Protein AF-A0A1J4LW57-F1 (afdb_monomer)

Mean predicted aligned error: 5.43 Å

Foldseek 3Di:
DFQQKWWDDPPPFDAIFTHRDQQATPVGHGDHNVPTDIHGNDPDDDPPDRRPDHGPRRVPDPVVVSVCNSVVVDD

Secondary structure (DSSP, 8-state):
---SEEE---SS-SSBEEEEETTEETTS-B--TTSS-EEE------TT-GGG-B-TTGGGS-HHHHHHHHTT---

pLDDT: mean 82.34, std 10.65, range [50.38, 94.88]

Radius of gyration: 11.33 Å; Cα contacts (8 Å, |Δi|>4): 129; chains: 1; bounding box: 28×25×32 Å

Structure (mmCIF, N/CA/C/O backbone):
data_AF-A0A1J4LW57-F1
#
_entry.id  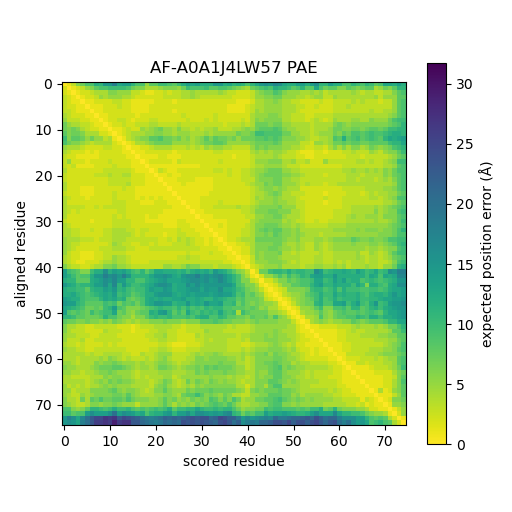 AF-A0A1J4LW57-F1
#
loop_
_atom_site.group_PDB
_atom_site.id
_atom_site.type_symbol
_atom_site.label_atom_id
_atom_site.label_alt_id
_atom_site.label_comp_id
_atom_site.label_asym_id
_atom_site.label_entity_id
_atom_site.label_seq_id
_atom_site.pdbx_PDB_ins_code
_atom_site.Cartn_x
_atom_site.Cartn_y
_atom_site.Cartn_z
_atom_site.occupancy
_atom_site.B_iso_or_equiv
_atom_site.auth_seq_id
_atom_site.auth_comp_id
_atom_site.auth_asym_id
_atom_site.auth_at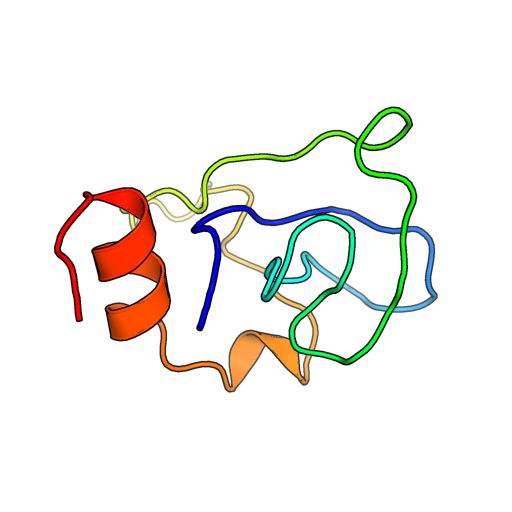om_id
_atom_site.pdbx_PDB_model_num
ATOM 1 N N . MET A 1 1 ? -7.456 6.250 6.941 1.00 65.19 1 MET A N 1
ATOM 2 C CA . MET A 1 1 ? -6.993 5.078 7.712 1.00 65.19 1 MET A CA 1
ATOM 3 C C . MET A 1 1 ? -6.145 4.237 6.763 1.00 65.19 1 MET A C 1
ATOM 5 O O . MET A 1 1 ? -6.390 4.312 5.565 1.00 65.19 1 MET A O 1
ATOM 9 N N . THR A 1 2 ? -5.091 3.582 7.237 1.00 77.06 2 THR A N 1
ATOM 10 C CA . THR A 1 2 ? -4.233 2.694 6.432 1.00 77.06 2 THR A CA 1
ATOM 11 C C . THR A 1 2 ? -3.828 1.525 7.303 1.00 77.06 2 THR A C 1
ATOM 13 O O . THR A 1 2 ? -3.679 1.695 8.512 1.00 77.06 2 THR A O 1
ATOM 16 N N . THR A 1 3 ? -3.713 0.346 6.703 1.00 84.94 3 THR A N 1
ATOM 17 C CA . THR A 1 3 ? -3.375 -0.893 7.412 1.00 84.94 3 THR A CA 1
ATOM 18 C C . THR A 1 3 ? -1.868 -1.037 7.636 1.00 84.94 3 THR A C 1
ATOM 20 O O . THR A 1 3 ? -1.443 -1.929 8.361 1.00 84.94 3 THR A O 1
ATOM 23 N N . GLY A 1 4 ? -1.059 -0.167 7.018 1.00 86.38 4 GLY A N 1
ATOM 24 C CA . GLY A 1 4 ? 0.399 -0.253 7.020 1.00 86.38 4 GLY A CA 1
ATOM 25 C C . GLY A 1 4 ? 0.973 -1.184 5.948 1.00 86.38 4 GLY A C 1
ATOM 26 O O . GLY A 1 4 ? 2.190 -1.246 5.798 1.00 86.38 4 GLY A O 1
ATOM 27 N N . TYR A 1 5 ? 0.136 -1.868 5.168 1.00 89.44 5 TYR A N 1
ATOM 28 C CA . TYR A 1 5 ? 0.594 -2.744 4.092 1.00 89.44 5 TYR A CA 1
ATOM 29 C C . TYR A 1 5 ? 0.663 -2.020 2.743 1.00 89.44 5 TYR A C 1
ATOM 31 O O . TYR A 1 5 ? -0.038 -1.035 2.492 1.00 89.44 5 TYR A O 1
ATOM 39 N N . VAL A 1 6 ? 1.506 -2.535 1.858 1.00 90.31 6 VAL A N 1
ATOM 40 C CA . VAL A 1 6 ? 1.566 -2.220 0.434 1.00 90.31 6 VAL A CA 1
ATOM 41 C C . VAL A 1 6 ? 1.390 -3.492 -0.378 1.00 90.31 6 VAL A C 1
ATOM 43 O O . VAL A 1 6 ? 1.751 -4.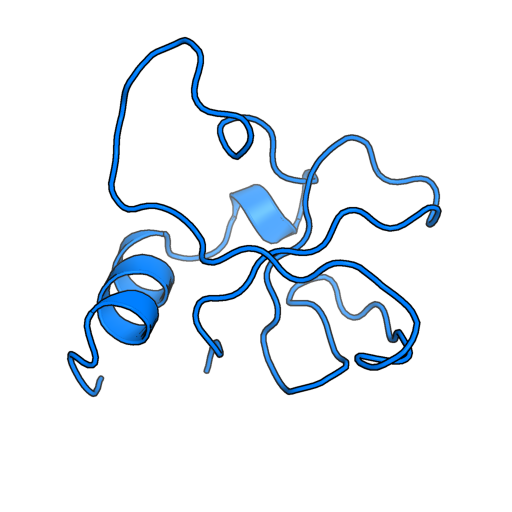582 0.055 1.00 90.31 6 VAL A O 1
ATOM 46 N N . VAL A 1 7 ? 0.819 -3.334 -1.565 1.00 91.88 7 VAL A N 1
ATOM 47 C CA . VAL A 1 7 ? 0.574 -4.426 -2.505 1.00 91.88 7 VAL A CA 1
ATOM 48 C C . VAL A 1 7 ? 1.089 -4.060 -3.883 1.00 91.88 7 VAL A C 1
ATOM 50 O O . VAL A 1 7 ? 0.930 -2.919 -4.334 1.00 91.88 7 VAL A O 1
ATOM 53 N N . ASN A 1 8 ? 1.691 -5.034 -4.558 1.00 91.06 8 ASN A N 1
ATOM 54 C CA . ASN A 1 8 ? 1.995 -4.945 -5.978 1.00 91.06 8 ASN A CA 1
ATOM 55 C C . ASN A 1 8 ? 0.840 -5.582 -6.756 1.00 91.06 8 ASN A C 1
ATOM 57 O O . ASN A 1 8 ? 0.583 -6.776 -6.628 1.00 91.06 8 ASN A O 1
ATOM 61 N N . LEU A 1 9 ? 0.104 -4.772 -7.510 1.00 89.69 9 LEU A N 1
ATOM 62 C CA . LEU A 1 9 ? -1.086 -5.214 -8.228 1.00 89.69 9 LEU A CA 1
ATOM 63 C C . LEU A 1 9 ? -0.853 -5.076 -9.725 1.00 89.69 9 LEU A C 1
ATOM 65 O O . LEU A 1 9 ? -0.415 -4.023 -10.185 1.00 89.69 9 LEU A O 1
ATOM 69 N N . ASP A 1 10 ? -1.264 -6.084 -10.488 1.00 89.31 10 ASP A N 1
ATOM 70 C CA . ASP A 1 10 ? -1.373 -5.974 -11.941 1.00 89.31 10 ASP A CA 1
ATOM 71 C C . ASP A 1 10 ? -2.645 -5.191 -12.315 1.00 89.31 10 ASP A C 1
ATOM 73 O O . ASP A 1 10 ? -3.684 -5.740 -12.676 1.00 89.31 10 ASP A O 1
ATOM 77 N N . ASN A 1 11 ? -2.608 -3.876 -12.093 1.00 82.44 11 ASN A N 1
ATOM 78 C CA . ASN A 1 11 ? -3.750 -2.971 -12.264 1.00 82.44 11 ASN A CA 1
ATOM 79 C C . ASN A 1 11 ? -3.457 -1.802 -13.220 1.00 82.44 11 ASN A C 1
ATOM 81 O O . ASN A 1 11 ? -4.190 -0.808 -13.226 1.00 82.44 11 ASN A O 1
ATOM 85 N N . GLY A 1 12 ? -2.379 -1.914 -14.004 1.00 83.62 12 GLY A N 1
ATOM 86 C CA . GLY A 1 12 ? -1.902 -0.878 -14.922 1.00 83.62 12 GLY A CA 1
ATOM 87 C C . GLY A 1 12 ? -1.193 0.299 -14.244 1.00 83.62 12 GLY A C 1
ATOM 88 O O . GLY A 1 12 ? -0.856 1.272 -14.918 1.00 83.62 12 GLY A O 1
ATOM 89 N N . HIS A 1 13 ? -0.968 0.251 -12.928 1.00 83.81 13 HIS A N 1
ATOM 90 C CA . HIS A 1 13 ? -0.139 1.230 -12.236 1.00 83.81 13 HIS A CA 1
ATOM 91 C C . HIS A 1 13 ? 1.333 0.812 -12.258 1.00 83.81 13 HIS A C 1
ATOM 93 O O . HIS A 1 13 ? 1.665 -0.360 -12.118 1.00 83.81 13 HIS A O 1
ATOM 99 N N . ASN A 1 14 ? 2.226 1.797 -12.342 1.00 82.88 14 ASN A N 1
ATOM 100 C CA . ASN A 1 14 ? 3.642 1.580 -12.068 1.00 82.88 14 ASN A CA 1
ATOM 101 C C . ASN A 1 14 ? 3.893 1.771 -10.566 1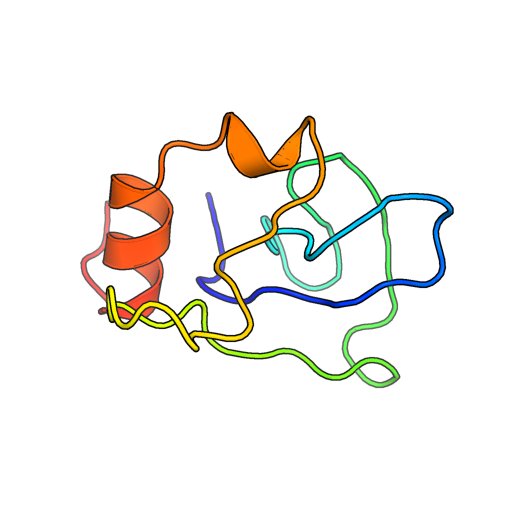.00 82.88 14 ASN A C 1
ATOM 103 O O . ASN A 1 14 ? 3.710 2.878 -10.059 1.00 82.88 14 ASN A O 1
ATOM 107 N N . GLY A 1 15 ? 4.318 0.716 -9.869 1.00 86.44 15 GLY A N 1
ATOM 108 C CA . GLY A 1 15 ? 4.707 0.756 -8.455 1.00 86.44 15 GLY A CA 1
ATOM 109 C C . GLY A 1 15 ? 3.644 0.266 -7.465 1.00 86.44 15 GLY A C 1
ATOM 110 O O . GLY A 1 15 ? 2.512 -0.058 -7.822 1.00 86.44 15 GLY A O 1
ATOM 111 N N . TYR A 1 16 ? 4.026 0.231 -6.188 1.00 90.31 16 TYR A N 1
ATOM 112 C CA . TYR A 1 16 ? 3.219 -0.323 -5.100 1.00 90.31 16 TYR A CA 1
ATOM 113 C C . TYR A 1 16 ? 2.029 0.570 -4.726 1.00 90.31 16 TYR A C 1
ATOM 115 O O . TYR A 1 16 ? 2.083 1.802 -4.804 1.00 90.31 16 TYR A O 1
ATOM 123 N N . CYS A 1 17 ? 0.949 -0.058 -4.263 1.00 91.75 17 CYS A N 1
ATOM 124 C CA . CYS A 1 17 ? -0.243 0.619 -3.765 1.00 91.75 17 CYS A CA 1
ATOM 125 C C . CYS A 1 17 ? -0.384 0.429 -2.249 1.00 91.75 17 CYS A C 1
ATOM 127 O O . CYS A 1 17 ? -0.329 -0.698 -1.767 1.00 91.75 17 CYS A O 1
ATOM 129 N N . PHE A 1 18 ? -0.622 1.508 -1.498 1.00 91.00 18 PHE A N 1
ATOM 130 C CA . PHE A 1 18 ? -0.922 1.413 -0.064 1.00 91.00 18 PHE A CA 1
ATOM 131 C C . PHE A 1 18 ? -2.270 0.757 0.173 1.00 91.00 18 PHE A C 1
ATOM 133 O O . PHE A 1 18 ? -3.255 1.176 -0.425 1.00 91.00 18 PHE A O 1
ATOM 140 N N . GLU A 1 19 ? -2.342 -0.188 1.100 1.00 91.50 19 GLU A N 1
ATOM 141 C CA . GLU A 1 19 ? -3.599 -0.722 1.603 1.00 91.50 19 GLU A CA 1
ATOM 142 C C . GLU A 1 19 ? -4.200 0.273 2.621 1.00 91.50 19 GLU A C 1
ATOM 144 O O . GLU A 1 19 ? -3.601 0.658 3.634 1.00 91.50 19 GLU A O 1
ATOM 149 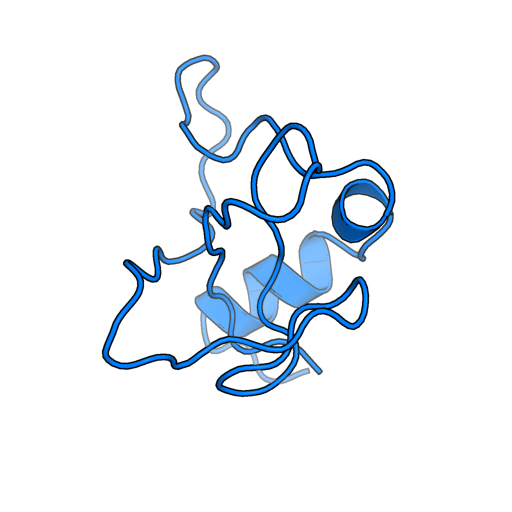N N . SER A 1 20 ? -5.392 0.775 2.298 1.00 90.12 20 SER A N 1
ATOM 150 C CA . SER A 1 20 ? -6.136 1.740 3.120 1.00 90.12 20 SER A CA 1
ATOM 151 C C . SER A 1 20 ? -7.104 1.041 4.081 1.00 90.12 20 SER A C 1
ATOM 153 O O . SER A 1 20 ? -7.254 1.442 5.235 1.00 90.12 20 SER A O 1
ATOM 155 N N . LEU A 1 21 ? -7.702 -0.041 3.593 1.00 90.38 21 LEU A N 1
ATOM 156 C CA . LEU A 1 21 ? -8.561 -1.003 4.268 1.00 90.38 21 LEU A CA 1
ATOM 157 C C . LEU A 1 21 ? -8.210 -2.372 3.693 1.00 90.38 21 LEU A C 1
ATOM 159 O O . LEU A 1 21 ? -7.734 -2.448 2.564 1.00 90.38 21 LEU A O 1
ATOM 163 N N . VAL A 1 22 ? -8.448 -3.444 4.446 1.00 91.81 22 VAL A N 1
ATOM 164 C CA . VAL A 1 22 ? -8.145 -4.803 3.977 1.00 91.81 22 VAL A CA 1
ATOM 165 C C . VAL A 1 22 ? -8.813 -5.046 2.618 1.00 91.81 22 VAL A C 1
ATOM 167 O O . VAL A 1 22 ? -10.033 -4.927 2.504 1.00 91.81 22 VAL A O 1
ATOM 170 N N . GLY A 1 23 ? -8.007 -5.330 1.588 1.00 93.19 23 GLY A N 1
ATOM 171 C CA . GLY A 1 23 ? -8.481 -5.533 0.211 1.00 93.19 23 GLY A CA 1
ATOM 172 C C . GLY A 1 23 ? -8.830 -4.260 -0.579 1.00 93.19 23 GLY A C 1
ATOM 173 O O . GLY A 1 23 ? -9.383 -4.357 -1.675 1.00 93.19 23 GLY A O 1
ATOM 174 N N . VAL A 1 24 ? -8.526 -3.063 -0.059 1.00 94.25 24 VAL A N 1
ATOM 175 C CA . VAL A 1 24 ? -8.787 -1.770 -0.719 1.00 94.25 24 VAL A CA 1
ATOM 176 C C . VAL A 1 24 ? -7.577 -0.848 -0.620 1.00 94.25 24 VAL A C 1
ATOM 178 O O . VAL A 1 24 ? -7.162 -0.422 0.463 1.00 94.25 24 VAL A O 1
ATOM 181 N N . THR A 1 25 ? -7.030 -0.455 -1.765 1.00 93.06 25 THR A N 1
ATOM 182 C CA . THR A 1 25 ? -5.886 0.452 -1.819 1.00 93.06 25 THR A CA 1
ATOM 183 C C . THR A 1 25 ? -6.286 1.918 -1.648 1.00 93.06 25 THR A C 1
ATOM 185 O O . THR A 1 25 ? -7.427 2.308 -1.887 1.00 93.06 25 THR A O 1
ATOM 188 N N . TYR A 1 26 ? -5.327 2.768 -1.283 1.00 91.69 26 TYR A N 1
ATOM 189 C CA . TYR A 1 26 ? -5.510 4.216 -1.175 1.00 91.69 26 TYR A CA 1
ATOM 190 C C . TYR A 1 26 ? -5.936 4.858 -2.505 1.00 91.69 26 TYR A C 1
ATOM 192 O O . TYR A 1 26 ? -6.717 5.803 -2.510 1.00 91.69 26 TYR A O 1
ATOM 200 N N . CYS A 1 27 ? -5.477 4.315 -3.638 1.00 91.19 27 CYS A N 1
ATOM 201 C CA . CYS A 1 27 ? -5.911 4.735 -4.974 1.00 91.19 27 CYS A CA 1
ATOM 202 C C . CYS A 1 27 ? -7.264 4.132 -5.406 1.00 91.19 27 CYS A C 1
ATOM 204 O O . CYS A 1 27 ? -7.650 4.256 -6.566 1.00 91.19 27 CYS A O 1
ATOM 206 N N . GLY A 1 28 ? -7.990 3.474 -4.495 1.00 91.50 28 GLY A N 1
ATOM 207 C CA . GLY A 1 28 ? -9.349 2.978 -4.719 1.00 91.50 28 GLY A CA 1
ATOM 208 C C . GLY A 1 28 ? -9.436 1.661 -5.490 1.00 91.50 28 GLY A C 1
ATOM 209 O O . GLY A 1 28 ? -10.519 1.294 -5.943 1.00 91.50 28 GLY A O 1
ATOM 210 N N . LYS A 1 29 ? -8.324 0.937 -5.661 1.00 94.12 29 LYS A N 1
ATOM 211 C CA . LYS A 1 29 ? -8.336 -0.393 -6.283 1.00 94.12 29 LYS A CA 1
ATOM 212 C C . LYS A 1 29 ? -8.700 -1.442 -5.245 1.00 94.12 29 LYS A C 1
ATOM 214 O O . LYS A 1 29 ? -8.178 -1.430 -4.134 1.00 94.12 29 LYS A O 1
ATOM 219 N N . THR A 1 30 ? -9.575 -2.358 -5.625 1.00 94.88 30 THR A N 1
ATOM 220 C CA . THR A 1 30 ? -9.921 -3.518 -4.810 1.00 94.88 30 THR A CA 1
ATOM 221 C C . THR A 1 30 ? -9.070 -4.713 -5.217 1.00 94.88 30 THR A C 1
ATOM 223 O O . THR A 1 30 ? -8.676 -4.842 -6.377 1.00 94.88 30 THR A O 1
ATOM 226 N N . PHE A 1 31 ? -8.759 -5.577 -4.259 1.00 93.44 31 PHE A N 1
ATOM 227 C CA . PHE A 1 31 ? -8.018 -6.813 -4.489 1.00 93.44 31 PHE A CA 1
ATOM 228 C C . PHE A 1 31 ? -8.423 -7.869 -3.459 1.00 93.44 31 PHE A C 1
ATOM 230 O O . PHE A 1 31 ? -8.933 -7.536 -2.389 1.00 93.44 31 PHE A O 1
ATOM 237 N N . ASN A 1 32 ? -8.197 -9.146 -3.774 1.00 93.88 32 ASN A N 1
ATOM 238 C CA . ASN A 1 32 ? -8.358 -10.214 -2.793 1.00 93.88 32 ASN A CA 1
ATOM 239 C C . ASN A 1 32 ? -7.080 -10.302 -1.932 1.00 93.88 32 ASN A C 1
ATOM 241 O O . ASN A 1 32 ? -6.026 -10.643 -2.470 1.00 93.88 32 ASN A O 1
ATOM 245 N N . PRO A 1 33 ? -7.144 -10.012 -0.619 1.00 91.25 33 PRO A N 1
ATOM 246 C CA . PRO A 1 33 ? -5.971 -10.023 0.255 1.00 91.25 33 PRO A CA 1
ATOM 247 C C . PRO A 1 33 ? -5.362 -11.416 0.461 1.00 91.25 33 PRO A C 1
ATOM 249 O O . PRO A 1 33 ? -4.236 -11.501 0.937 1.00 91.25 33 PRO A O 1
ATOM 252 N N . GLU A 1 34 ? -6.079 -12.490 0.117 1.00 92.50 34 GLU A N 1
ATOM 253 C CA . GLU A 1 34 ? -5.575 -13.868 0.199 1.00 92.50 34 GLU A CA 1
ATOM 254 C C . GLU A 1 34 ? -4.841 -14.318 -1.069 1.00 92.50 34 GLU A C 1
ATOM 256 O O . GLU A 1 34 ? -4.174 -15.348 -1.059 1.00 92.50 34 GLU A O 1
ATOM 261 N N . SER A 1 35 ? -4.973 -13.577 -2.172 1.00 92.06 35 SER A N 1
ATOM 262 C CA . SER A 1 35 ? -4.382 -13.946 -3.463 1.00 92.06 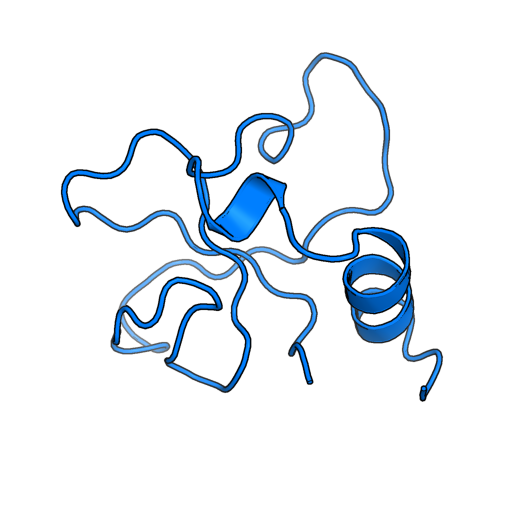35 SER A CA 1
ATOM 263 C C . SER A 1 35 ? -3.248 -13.027 -3.904 1.00 92.06 35 SER A C 1
ATOM 265 O O . SER A 1 35 ? -2.767 -13.172 -5.026 1.00 92.06 35 SER A O 1
ATOM 267 N N . VAL A 1 36 ? -2.880 -12.040 -3.088 1.00 90.44 36 VAL A N 1
ATOM 268 C CA . VAL A 1 36 ? -1.791 -11.107 -3.388 1.00 90.44 36 VAL A CA 1
ATOM 269 C C . VAL A 1 36 ? -0.843 -11.024 -2.208 1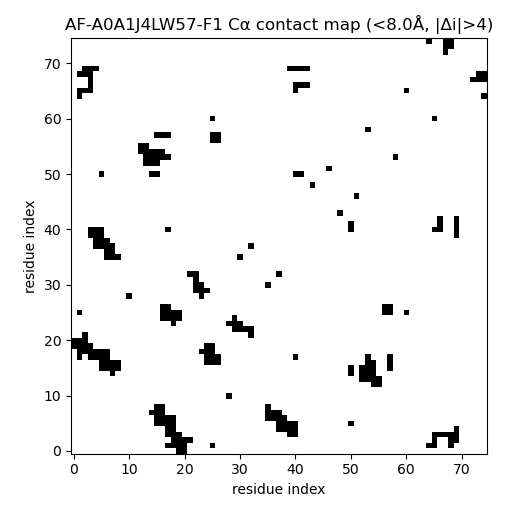.00 90.44 36 VAL A C 1
ATOM 271 O O . VAL A 1 36 ? -1.275 -11.035 -1.052 1.00 90.44 36 VAL A O 1
ATOM 274 N N . ASP A 1 37 ? 0.441 -10.880 -2.508 1.00 89.00 37 ASP A N 1
ATOM 275 C CA . ASP A 1 37 ? 1.440 -10.628 -1.483 1.00 89.00 37 ASP A CA 1
ATOM 276 C C . ASP A 1 37 ? 1.263 -9.212 -0.930 1.00 89.00 37 ASP A C 1
ATOM 278 O O . ASP A 1 37 ? 1.184 -8.220 -1.666 1.00 89.00 37 ASP A O 1
ATOM 282 N N . ARG A 1 38 ? 1.140 -9.142 0.397 1.00 90.50 38 ARG A N 1
ATOM 283 C CA . ARG A 1 38 ? 1.017 -7.896 1.151 1.00 90.50 38 ARG A CA 1
ATOM 284 C C . ARG A 1 38 ? 2.268 -7.721 1.981 1.00 90.50 38 ARG A C 1
ATOM 286 O O . ARG A 1 38 ? 2.481 -8.448 2.951 1.00 90.50 38 ARG A O 1
ATOM 293 N N . ASP A 1 39 ? 3.036 -6.704 1.642 1.00 88.06 39 ASP A N 1
ATOM 294 C CA . ASP A 1 39 ? 4.255 -6.371 2.355 1.00 88.06 39 ASP A CA 1
ATOM 295 C C . ASP A 1 39 ? 3.989 -5.245 3.344 1.00 88.06 39 ASP A C 1
ATOM 297 O O . ASP A 1 39 ? 3.225 -4.318 3.074 1.00 88.06 39 ASP A O 1
ATOM 301 N N . LEU A 1 40 ? 4.620 -5.293 4.514 1.00 85.94 40 LEU A N 1
ATOM 302 C CA . LEU A 1 40 ? 4.611 -4.139 5.407 1.00 85.94 40 LEU A CA 1
ATOM 303 C C . LEU A 1 40 ? 5.360 -2.993 4.730 1.00 85.94 40 LEU A C 1
ATOM 305 O O . LEU A 1 40 ? 6.488 -3.167 4.262 1.00 85.94 40 LEU A O 1
ATOM 309 N N . TYR A 1 41 ? 4.761 -1.801 4.719 1.00 81.38 41 TYR A N 1
ATOM 310 C CA . TYR A 1 41 ? 5.436 -0.616 4.216 1.00 81.38 41 TYR A CA 1
ATOM 311 C C . TYR A 1 41 ? 6.614 -0.284 5.123 1.00 81.38 41 TYR A C 1
ATOM 313 O O . TYR A 1 41 ? 6.475 0.331 6.184 1.00 81.38 41 TYR A O 1
ATOM 321 N N . ALA A 1 42 ? 7.790 -0.750 4.724 1.00 69.94 42 ALA A N 1
ATOM 322 C CA . ALA A 1 42 ? 8.923 -0.679 5.612 1.00 69.94 42 ALA A CA 1
ATOM 323 C C . ALA A 1 42 ? 9.367 0.771 5.862 1.00 69.94 42 ALA A C 1
ATOM 325 O O . ALA A 1 42 ? 9.284 1.686 5.039 1.00 69.94 42 ALA A O 1
ATOM 326 N N . VAL A 1 43 ? 9.802 0.967 7.101 1.00 59.16 43 VAL A N 1
ATOM 327 C CA . VAL A 1 43 ? 10.152 2.255 7.704 1.00 59.16 43 VAL A CA 1
ATOM 328 C C . VAL A 1 43 ? 11.531 2.748 7.225 1.00 59.16 43 VAL A C 1
ATOM 330 O O . VAL A 1 43 ? 11.870 3.920 7.438 1.00 59.16 43 VAL A O 1
ATOM 333 N N . GLY A 1 44 ? 12.296 1.879 6.555 1.00 60.62 44 GLY A N 1
ATOM 334 C CA . GLY A 1 44 ? 13.626 2.137 6.004 1.00 60.62 44 GLY A CA 1
AT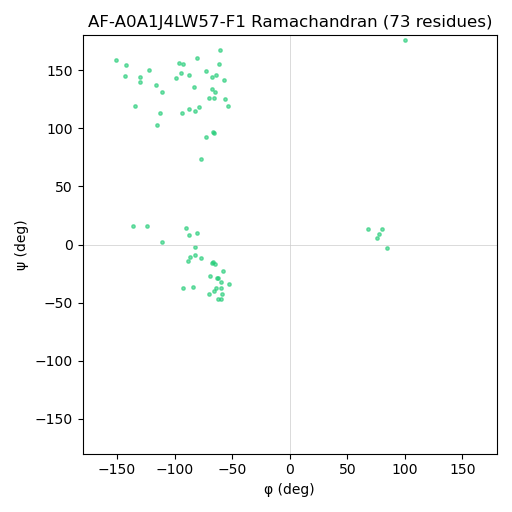OM 335 C C . GLY A 1 44 ? 13.665 3.251 4.953 1.00 60.62 44 GLY A C 1
ATOM 336 O O . GLY A 1 44 ? 12.639 3.774 4.507 1.00 60.62 44 GLY A O 1
ATOM 337 N N . ARG A 1 45 ? 14.884 3.687 4.629 1.00 61.47 45 ARG A N 1
ATOM 338 C CA . ARG A 1 45 ? 15.184 4.691 3.588 1.00 61.47 45 ARG A CA 1
ATOM 339 C C . ARG A 1 45 ? 16.382 4.278 2.730 1.00 61.47 45 ARG A C 1
ATOM 341 O O . ARG A 1 45 ? 16.982 5.128 2.077 1.00 61.47 45 ARG A O 1
ATOM 348 N N . ASP A 1 46 ? 16.777 3.012 2.788 1.00 69.81 46 ASP A N 1
ATOM 349 C CA . ASP A 1 46 ? 17.794 2.475 1.896 1.00 69.81 46 ASP A CA 1
ATOM 350 C C . ASP A 1 46 ? 17.368 2.669 0.432 1.00 69.81 46 ASP A C 1
ATOM 352 O O . ASP A 1 46 ? 16.189 2.610 0.078 1.00 69.81 46 ASP A O 1
ATOM 356 N N . SER A 1 47 ? 18.336 2.994 -0.424 1.00 65.19 47 SER A N 1
ATOM 357 C CA . SER A 1 47 ? 18.098 3.257 -1.847 1.00 65.19 47 SER A CA 1
ATOM 358 C C . SER A 1 47 ? 17.557 2.031 -2.580 1.00 65.19 47 SER A C 1
ATOM 360 O O . SER A 1 47 ? 16.774 2.182 -3.515 1.00 65.19 47 SER A O 1
ATOM 362 N N . ASP A 1 48 ? 17.909 0.838 -2.099 1.00 68.31 48 ASP A N 1
ATOM 363 C CA . ASP A 1 48 ? 17.493 -0.450 -2.661 1.00 68.31 48 ASP A CA 1
ATOM 364 C C . ASP A 1 48 ? 16.151 -0.940 -2.094 1.00 68.31 48 ASP A C 1
ATOM 366 O O . ASP A 1 48 ? 15.723 -2.062 -2.367 1.00 68.31 48 ASP A O 1
ATOM 370 N N . HIS A 1 49 ? 15.459 -0.102 -1.316 1.00 67.94 49 HIS A N 1
ATOM 371 C CA . HIS A 1 49 ? 14.212 -0.487 -0.684 1.00 67.94 49 HIS A CA 1
ATOM 372 C C . HIS A 1 49 ? 13.105 -0.737 -1.727 1.00 67.94 49 HIS A C 1
ATOM 374 O O . HIS A 1 49 ? 12.768 0.173 -2.499 1.00 67.94 49 HIS A O 1
ATOM 380 N N . PRO A 1 50 ? 12.446 -1.912 -1.716 1.00 65.44 50 PRO A N 1
ATOM 381 C CA . PRO A 1 50 ? 11.494 -2.305 -2.758 1.00 65.44 50 PRO A CA 1
ATOM 382 C C . PRO A 1 50 ? 10.283 -1.365 -2.848 1.00 65.44 50 PRO A C 1
ATOM 384 O O . PRO A 1 50 ? 9.741 -1.145 -3.928 1.00 65.44 50 PRO A O 1
ATOM 387 N N . HIS A 1 51 ? 9.900 -0.728 -1.736 1.00 73.44 51 HIS A N 1
ATOM 388 C CA . HIS A 1 51 ? 8.758 0.191 -1.675 1.00 73.44 51 HIS A CA 1
ATOM 389 C C . HIS A 1 51 ? 9.107 1.665 -1.965 1.00 73.44 51 HIS A C 1
ATOM 391 O O . HIS A 1 51 ? 8.294 2.544 -1.682 1.00 73.44 51 HIS A O 1
ATOM 397 N N . ASN A 1 52 ? 10.296 1.965 -2.513 1.00 68.50 52 ASN A N 1
ATOM 398 C CA . ASN A 1 52 ? 10.664 3.330 -2.935 1.00 68.50 52 ASN A CA 1
ATOM 399 C C . ASN A 1 52 ? 9.836 3.835 -4.130 1.00 68.50 52 ASN A C 1
ATOM 401 O O . ASN A 1 52 ? 9.794 5.038 -4.387 1.00 68.50 52 ASN A O 1
ATOM 405 N N . THR A 1 53 ? 9.153 2.931 -4.840 1.00 80.12 53 THR A N 1
ATOM 406 C CA . THR A 1 53 ? 8.310 3.269 -5.991 1.00 80.12 53 THR A CA 1
ATOM 407 C C . THR A 1 53 ? 6.851 2.958 -5.683 1.00 80.12 53 THR A C 1
ATOM 409 O O . THR A 1 53 ? 6.421 1.806 -5.714 1.00 80.12 53 THR A O 1
ATOM 412 N N . LEU A 1 54 ? 6.080 4.001 -5.387 1.00 86.38 54 LEU A N 1
ATOM 413 C CA . LEU A 1 54 ? 4.628 3.938 -5.224 1.00 86.38 54 LEU A CA 1
ATOM 414 C C . LEU A 1 54 ? 3.943 4.333 -6.531 1.00 86.38 54 LEU A C 1
ATOM 416 O O . LEU A 1 54 ? 4.502 5.110 -7.308 1.00 86.38 54 LEU A O 1
ATOM 420 N N . CYS A 1 55 ? 2.703 3.886 -6.738 1.00 89.81 55 CYS A N 1
ATOM 421 C CA . CYS A 1 55 ? 1.899 4.450 -7.817 1.00 89.81 55 CYS A CA 1
ATOM 422 C C . CYS A 1 55 ? 1.658 5.951 -7.604 1.00 89.81 55 CYS A C 1
ATOM 424 O O . CYS A 1 55 ? 1.652 6.433 -6.470 1.00 89.81 55 CYS A O 1
ATOM 426 N N . PHE A 1 56 ? 1.412 6.685 -8.693 1.00 87.06 56 PHE A N 1
ATOM 427 C CA . PHE A 1 56 ? 1.285 8.148 -8.681 1.00 87.06 56 PHE A CA 1
ATOM 428 C C . PHE A 1 56 ? 0.267 8.693 -7.665 1.00 87.06 56 PHE A C 1
ATOM 430 O O . PHE A 1 56 ? 0.463 9.765 -7.096 1.00 87.06 56 PHE A O 1
ATOM 437 N N . ASP A 1 57 ? -0.828 7.974 -7.418 1.00 88.06 57 ASP A N 1
ATOM 438 C CA . ASP A 1 57 ? -1.820 8.407 -6.431 1.00 88.06 57 ASP A CA 1
ATOM 439 C C . ASP A 1 57 ? -1.452 7.989 -5.009 1.00 88.06 57 ASP A C 1
ATOM 441 O O . ASP A 1 57 ? -1.630 8.768 -4.074 1.00 88.06 57 ASP A O 1
ATOM 445 N N . CYS A 1 58 ? -0.867 6.802 -4.831 1.00 87.88 58 CYS A N 1
ATOM 446 C CA . CYS A 1 58 ? -0.388 6.367 -3.521 1.00 87.88 58 CYS A CA 1
ATOM 447 C C . CYS A 1 58 ? 0.832 7.174 -3.059 1.00 87.88 58 CYS A C 1
ATOM 449 O O . CYS A 1 58 ? 0.988 7.383 -1.859 1.00 87.88 58 CYS A O 1
ATOM 451 N N . SER A 1 59 ? 1.647 7.715 -3.971 1.00 86.31 59 SER A N 1
ATOM 452 C CA . SER A 1 59 ? 2.780 8.583 -3.627 1.00 86.31 59 SER A CA 1
ATOM 453 C C . SER A 1 59 ? 2.357 9.902 -2.971 1.00 86.31 59 SER A C 1
ATOM 455 O O . SER A 1 59 ? 3.184 10.571 -2.356 1.00 86.31 59 SER A O 1
ATOM 457 N N . LYS A 1 60 ? 1.078 10.285 -3.089 1.00 86.25 60 LYS A N 1
ATOM 458 C CA . LYS A 1 60 ? 0.500 11.478 -2.448 1.00 86.25 60 LYS A CA 1
ATOM 459 C C . LYS A 1 60 ? 0.002 11.208 -1.028 1.00 86.25 60 LYS A C 1
ATOM 461 O O . LYS A 1 60 ? -0.347 12.154 -0.324 1.00 86.25 60 LYS A O 1
ATOM 466 N N . ALA A 1 61 ? -0.067 9.944 -0.606 1.00 84.31 61 ALA A N 1
ATOM 467 C CA . ALA A 1 61 ? -0.486 9.604 0.744 1.00 84.31 61 ALA A CA 1
ATOM 468 C C . ALA A 1 61 ? 0.507 10.163 1.776 1.00 84.31 61 ALA A C 1
ATOM 470 O O . ALA A 1 61 ? 1.719 10.203 1.553 1.00 84.31 61 ALA A O 1
ATOM 471 N N . ASP A 1 62 ? -0.006 10.567 2.940 1.00 83.62 62 ASP A N 1
ATOM 472 C CA . ASP A 1 62 ? 0.834 11.016 4.050 1.00 83.62 62 ASP A CA 1
ATOM 473 C C . ASP A 1 62 ? 1.658 9.839 4.590 1.00 83.62 62 ASP A C 1
ATOM 475 O O . ASP A 1 62 ? 1.200 9.038 5.412 1.00 83.62 62 ASP A O 1
ATOM 479 N N . SER A 1 63 ? 2.901 9.746 4.118 1.00 76.06 63 SER A N 1
ATOM 480 C CA . SER A 1 63 ? 3.832 8.677 4.476 1.00 76.06 63 SER A CA 1
ATOM 481 C C . SER A 1 63 ? 4.101 8.577 5.981 1.00 76.06 63 SER A C 1
ATOM 483 O O . SER A 1 63 ? 4.452 7.493 6.449 1.00 76.06 63 SER A O 1
ATOM 485 N N . ARG A 1 64 ? 3.906 9.654 6.763 1.00 77.50 64 ARG A N 1
ATOM 486 C CA . ARG A 1 64 ? 4.020 9.598 8.230 1.00 77.50 64 ARG A CA 1
ATOM 487 C C . ARG A 1 64 ? 2.871 8.806 8.836 1.00 77.50 64 ARG A C 1
ATOM 489 O O . ARG A 1 64 ? 3.123 7.972 9.695 1.00 77.50 64 ARG A O 1
ATOM 496 N N . LYS A 1 65 ? 1.641 9.002 8.351 1.00 78.81 65 LYS A N 1
ATOM 497 C CA . LYS A 1 65 ? 0.466 8.241 8.810 1.00 78.81 65 LYS A CA 1
ATOM 498 C C . LYS A 1 65 ? 0.567 6.763 8.453 1.00 78.81 65 LYS A C 1
ATOM 500 O O . LYS A 1 65 ? 0.234 5.923 9.280 1.00 78.81 65 LYS A O 1
ATOM 505 N N . VAL A 1 66 ? 1.068 6.445 7.257 1.00 77.31 66 VAL A N 1
ATOM 506 C CA . VAL A 1 66 ? 1.314 5.046 6.868 1.00 77.31 66 VAL A CA 1
ATOM 507 C C . VAL A 1 66 ? 2.352 4.403 7.782 1.00 77.31 66 VAL A C 1
ATOM 509 O O . VAL A 1 66 ? 2.120 3.324 8.315 1.00 77.31 66 VAL A O 1
ATOM 512 N N . ARG A 1 67 ? 3.474 5.085 8.032 1.00 76.00 67 ARG A N 1
ATOM 513 C CA . ARG A 1 67 ? 4.523 4.583 8.932 1.00 76.00 67 ARG A CA 1
ATOM 514 C C . ARG A 1 67 ? 4.046 4.455 10.382 1.00 76.00 67 ARG A C 1
ATOM 516 O O . ARG A 1 67 ? 4.434 3.497 11.039 1.00 76.00 67 ARG A O 1
ATOM 523 N N . GLY A 1 68 ? 3.212 5.377 10.864 1.00 77.88 68 GLY A N 1
ATOM 524 C CA . GLY A 1 68 ? 2.590 5.280 12.188 1.00 77.88 68 GLY A CA 1
ATOM 525 C C . GLY A 1 68 ? 1.734 4.019 12.315 1.00 77.88 68 GLY A C 1
ATOM 526 O O . GLY A 1 68 ? 1.931 3.233 13.239 1.00 77.88 68 GLY A O 1
ATOM 527 N N . ALA A 1 69 ? 0.895 3.742 11.310 1.00 79.12 69 ALA A N 1
ATOM 528 C CA . ALA A 1 69 ? 0.089 2.521 11.264 1.00 79.12 69 ALA A CA 1
ATOM 529 C C . ALA A 1 69 ? 0.946 1.242 11.288 1.00 79.12 69 ALA A C 1
ATOM 531 O O . ALA A 1 69 ? 0.649 0.327 12.050 1.00 79.12 69 ALA A O 1
ATOM 532 N N . VAL A 1 70 ? 2.050 1.204 10.529 1.00 78.75 70 VAL A N 1
ATOM 533 C CA . VAL A 1 70 ? 3.014 0.081 10.546 1.00 78.75 70 VAL A CA 1
ATOM 534 C C . VAL A 1 70 ? 3.616 -0.139 11.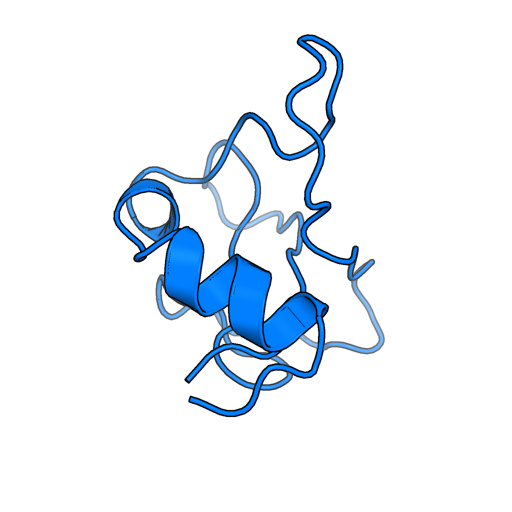933 1.00 78.75 70 VAL A C 1
ATOM 536 O O . VAL A 1 70 ? 3.842 -1.274 12.340 1.00 78.75 70 VAL A O 1
ATOM 539 N N . ARG A 1 71 ? 3.889 0.940 12.670 1.00 77.94 71 ARG A N 1
ATOM 540 C CA . ARG A 1 71 ? 4.498 0.889 14.007 1.00 77.94 71 ARG A CA 1
ATOM 541 C C . ARG A 1 71 ? 3.495 0.607 15.128 1.00 77.94 71 ARG A C 1
ATOM 543 O O . ARG A 1 71 ? 3.903 0.537 16.283 1.00 77.94 71 ARG A O 1
ATOM 550 N N . GLY A 1 72 ? 2.203 0.477 14.818 1.00 71.88 72 GLY A N 1
ATOM 551 C CA . GLY A 1 72 ? 1.147 0.405 15.832 1.00 71.88 72 GLY A CA 1
ATOM 552 C C . GLY A 1 72 ? 0.958 1.718 16.603 1.00 71.88 72 GLY A C 1
ATOM 553 O O . GLY A 1 72 ? 0.289 1.735 17.636 1.00 71.88 72 GLY A O 1
ATOM 554 N N . GLU A 1 73 ? 1.533 2.819 16.110 1.00 65.81 73 GLU A N 1
ATOM 555 C CA . GLU A 1 73 ? 1.290 4.168 16.611 1.00 65.81 73 GLU A CA 1
ATOM 556 C C . GLU A 1 73 ? -0.118 4.549 16.136 1.00 65.81 73 GLU A C 1
ATOM 558 O O . GLU A 1 73 ? -0.331 4.963 14.994 1.00 65.81 73 GLU A O 1
ATOM 563 N N . THR A 1 74 ? -1.108 4.288 16.988 1.00 55.06 74 THR A N 1
ATOM 564 C CA . THR A 1 74 ? -2.499 4.677 16.741 1.00 55.06 74 THR A CA 1
ATOM 565 C C . THR A 1 74 ? -2.564 6.188 16.507 1.00 55.06 74 THR A C 1
ATOM 567 O O . THR A 1 74 ? -2.037 6.973 17.295 1.00 55.06 74 THR A O 1
ATOM 570 N N . ALA A 1 75 ? -3.142 6.573 15.367 1.00 50.38 75 ALA A N 1
ATOM 571 C CA . ALA A 1 75 ? -3.432 7.960 15.011 1.00 50.38 75 ALA A CA 1
ATOM 572 C C . ALA A 1 75 ? -4.706 8.453 15.701 1.00 50.38 75 ALA A C 1
ATOM 574 O O . ALA A 1 75 ? -5.627 7.622 15.878 1.00 50.38 75 ALA A O 1
#

Solvent-accessible surface area (backbone atoms only — not comparable to full-atom values): 4458 Å² total; per-residue (Å²): 120,46,67,14,32,28,31,75,58,99,72,89,54,68,47,30,36,37,28,29,42,96,38,28,28,66,72,70,49,74,54,62,67,90,80,45,72,70,42,71,51,71,86,73,82,60,90,83,42,85,76,78,42,42,15,83,64,36,62,70,50,64,63,66,61,37,41,28,35,55,70,68,47,82,128

Sequence (75 aa):
MTTGYVVNLDNGHNGYCFESLVGVTYCGKTFNPESVDRDLYAVGRDSDHPHNTLCFDCSKADSRKVRGAVRGETA